Protein AF-A0A5B7I5Y7-F1 (afdb_monomer_lite)

pLDDT: mean 83.56, std 14.52, range [37.06, 94.06]

Radius of gyration: 13.93 Å; chains: 1; bounding box: 31×22×42 Å

Foldseek 3Di:
DDDPPPPPQPDDPDDPDPDPVVVVVVVCLSVQNDCLQCVCVVVVNDFDADPVPRHGDGSCVVPPD

Secondary structure (DSSP, 8-state):
--------PPP----S---HHHHHHHHHHHTT-SHHHHHHHHH-PPPPB-TTT-SB--HHHHHH-

Sequence (65 aa):
MGEITTSTLPLWTYSHVRDRREQTLLARLRIGHTYLTQRYLLT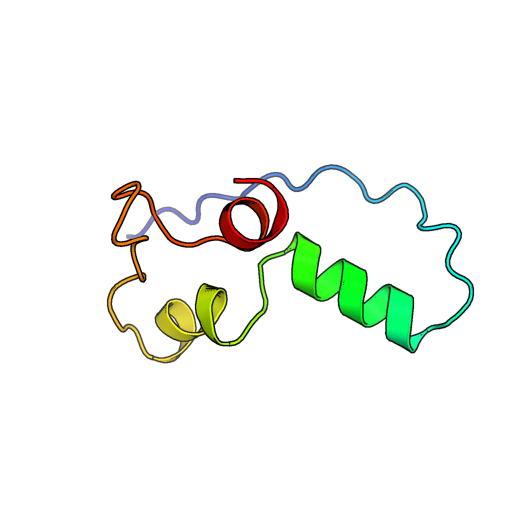RDPQLYCDDCLVPLTVRHLLVE

Organism: Portunus trituberculatus (NCBI:txid210409)

Structure (mmCIF, N/CA/C/O backbone):
data_AF-A0A5B7I5Y7-F1
#
_entry.id   AF-A0A5B7I5Y7-F1
#
loop_
_atom_site.group_PDB
_atom_site.id
_atom_site.type_symbol
_atom_site.label_atom_id
_atom_site.label_alt_id
_atom_site.label_comp_id
_atom_site.label_asym_id
_atom_site.label_entity_id
_atom_site.label_seq_id
_atom_site.pdbx_PDB_ins_code
_atom_site.Cartn_x
_atom_site.Cartn_y
_atom_site.Cartn_z
_atom_site.occupancy
_atom_site.B_iso_or_equiv
_atom_site.auth_seq_id
_atom_site.auth_comp_id
_atom_site.auth_asym_id
_atom_site.auth_atom_id
_atom_site.pdbx_PDB_model_num
ATOM 1 N N . MET A 1 1 ? 7.282 0.740 23.587 1.00 37.06 1 MET A N 1
ATOM 2 C CA . MET A 1 1 ? 8.282 0.490 22.531 1.00 37.06 1 MET A CA 1
ATOM 3 C C . MET A 1 1 ? 7.550 -0.205 21.402 1.00 37.06 1 MET A C 1
ATOM 5 O O . MET A 1 1 ? 7.147 -1.338 21.595 1.00 37.06 1 MET A O 1
ATOM 9 N N . GLY A 1 2 ? 7.231 0.510 20.320 1.00 46.78 2 GLY A N 1
ATOM 10 C CA . GLY A 1 2 ? 6.529 -0.078 19.178 1.00 46.78 2 GLY A CA 1
ATOM 11 C C . GLY A 1 2 ? 7.520 -0.866 18.334 1.00 46.78 2 GLY A C 1
ATOM 12 O O . GLY A 1 2 ? 8.528 -0.307 17.906 1.00 46.78 2 GLY A O 1
ATOM 13 N N . GLU A 1 3 ? 7.267 -2.156 18.160 1.00 45.00 3 GLU A N 1
ATOM 14 C CA . GLU A 1 3 ? 8.072 -3.032 17.318 1.00 45.00 3 GLU A CA 1
ATOM 15 C C . GLU A 1 3 ? 8.022 -2.517 15.877 1.00 45.00 3 GLU A C 1
ATOM 17 O O . GLU A 1 3 ? 6.954 -2.389 15.279 1.00 45.00 3 GLU A O 1
ATOM 22 N N . ILE A 1 4 ? 9.186 -2.176 15.323 1.00 52.03 4 ILE A N 1
ATOM 23 C CA . ILE A 1 4 ? 9.308 -1.821 13.912 1.00 52.03 4 ILE A CA 1
ATOM 24 C C . ILE A 1 4 ? 9.215 -3.144 13.152 1.00 52.03 4 ILE A C 1
ATOM 26 O O . ILE A 1 4 ? 10.216 -3.842 12.979 1.00 52.03 4 ILE A O 1
ATOM 30 N N . THR A 1 5 ? 8.004 -3.536 12.755 1.00 49.62 5 THR A N 1
ATOM 31 C CA . THR A 1 5 ? 7.799 -4.693 11.885 1.00 49.62 5 THR A CA 1
ATOM 32 C C . THR A 1 5 ? 8.504 -4.403 10.564 1.00 49.62 5 THR A C 1
ATOM 34 O O . THR A 1 5 ? 8.049 -3.621 9.732 1.00 49.62 5 THR A O 1
ATOM 37 N N . THR A 1 6 ? 9.693 -4.979 10.398 1.00 49.97 6 THR A N 1
ATOM 38 C CA . THR A 1 6 ? 10.465 -4.863 9.162 1.00 49.97 6 THR A CA 1
ATOM 39 C C . THR A 1 6 ? 9.746 -5.709 8.123 1.00 49.97 6 THR A C 1
ATOM 41 O O . THR A 1 6 ? 9.968 -6.914 8.020 1.00 49.97 6 THR A O 1
ATOM 44 N N . SER A 1 7 ? 8.813 -5.098 7.397 1.00 60.34 7 SER A N 1
ATOM 45 C CA . SER A 1 7 ? 8.131 -5.737 6.282 1.00 60.34 7 SER A CA 1
ATOM 46 C C . SER A 1 7 ? 9.180 -6.085 5.226 1.00 60.34 7 SER A C 1
ATOM 48 O O . SER A 1 7 ? 9.755 -5.220 4.565 1.00 60.34 7 SER A O 1
ATOM 50 N N . THR A 1 8 ? 9.505 -7.374 5.113 1.00 62.28 8 THR A N 1
ATOM 51 C CA . THR A 1 8 ? 10.439 -7.869 4.101 1.00 62.28 8 THR A CA 1
ATOM 52 C C . THR A 1 8 ? 9.790 -7.704 2.733 1.00 62.28 8 THR A C 1
ATOM 54 O O . THR A 1 8 ? 8.995 -8.533 2.296 1.00 62.28 8 THR A O 1
ATOM 57 N N . LEU A 1 9 ? 10.089 -6.594 2.061 1.00 66.62 9 LEU A N 1
ATOM 58 C CA . LEU A 1 9 ? 9.667 -6.390 0.685 1.00 66.62 9 LEU A CA 1
ATOM 59 C C . LEU A 1 9 ? 10.488 -7.313 -0.227 1.00 66.62 9 LEU A C 1
ATOM 61 O O . LEU A 1 9 ? 11.718 -7.324 -0.124 1.00 66.62 9 LEU A O 1
ATOM 65 N N . PRO A 1 10 ? 9.850 -8.075 -1.133 1.00 68.88 10 PRO A N 1
ATOM 66 C CA . PRO A 1 10 ? 10.574 -8.931 -2.062 1.00 68.88 10 PRO A CA 1
ATOM 67 C C . PRO A 1 10 ? 11.495 -8.097 -2.960 1.00 68.88 10 PRO A C 1
ATOM 69 O O . PRO A 1 10 ? 11.114 -7.012 -3.424 1.00 68.88 10 PRO A O 1
ATOM 72 N N . LEU A 1 11 ? 12.697 -8.631 -3.211 1.00 71.25 11 LEU A N 1
ATOM 73 C CA . LEU A 1 11 ? 13.730 -8.010 -4.042 1.00 71.25 11 LEU A CA 1
ATOM 74 C C . LEU A 1 11 ? 13.140 -7.581 -5.395 1.00 71.25 11 LEU A C 1
ATOM 76 O O . LEU A 1 11 ? 12.516 -8.372 -6.101 1.00 71.25 11 LEU A O 1
ATOM 80 N N . TRP A 1 12 ? 13.316 -6.308 -5.752 1.00 73.50 12 TRP A N 1
ATOM 81 C CA . TRP A 1 12 ? 12.823 -5.748 -7.011 1.00 73.50 12 TRP A CA 1
ATOM 82 C C . TRP A 1 12 ? 13.790 -6.082 -8.147 1.00 73.50 12 TRP A C 1
ATOM 84 O O . TRP A 1 12 ? 14.800 -5.409 -8.339 1.00 73.50 12 TRP A O 1
ATOM 94 N N . THR A 1 13 ? 13.480 -7.132 -8.902 1.00 71.25 13 THR A N 1
ATOM 95 C CA . THR A 1 13 ? 14.367 -7.720 -9.917 1.00 71.25 13 THR A CA 1
ATOM 96 C C . THR A 1 13 ? 14.265 -7.082 -11.306 1.00 71.25 13 THR A C 1
ATOM 98 O O . THR A 1 13 ? 14.541 -7.771 -12.275 1.00 71.25 13 THR A O 1
ATOM 101 N N . TYR A 1 14 ? 13.974 -5.773 -11.401 1.00 66.69 14 TYR A N 1
ATOM 102 C CA . TYR A 1 14 ? 13.836 -4.971 -12.639 1.00 66.69 14 TYR A CA 1
ATOM 103 C C . TYR A 1 14 ? 12.406 -4.899 -13.208 1.00 66.69 14 TYR A C 1
ATOM 105 O O . TYR A 1 14 ? 11.839 -5.881 -13.676 1.00 66.69 14 TYR A O 1
ATOM 113 N N . SER A 1 15 ? 11.832 -3.691 -13.240 1.00 68.31 15 SER A N 1
ATOM 114 C CA . SER A 1 15 ? 10.687 -3.384 -14.103 1.00 68.31 15 SER A CA 1
ATOM 115 C C . SER A 1 15 ? 11.213 -3.072 -15.502 1.00 68.31 15 SER A C 1
ATOM 117 O O . SER A 1 15 ? 11.963 -2.112 -15.648 1.00 68.31 15 SER A O 1
ATOM 119 N N . HIS A 1 16 ? 10.791 -3.808 -16.535 1.00 79.69 16 HIS A N 1
ATOM 120 C CA . HIS A 1 16 ? 11.154 -3.558 -17.948 1.00 79.69 16 HIS A CA 1
ATOM 121 C C . HIS A 1 16 ? 10.778 -2.158 -18.484 1.00 79.69 16 HIS A C 1
ATOM 123 O O . HIS A 1 16 ? 11.080 -1.810 -19.625 1.00 79.69 16 HIS A O 1
ATOM 129 N N . VAL A 1 17 ? 10.125 -1.355 -17.651 1.00 82.75 17 VAL A N 1
ATOM 130 C CA . VAL A 1 17 ? 9.816 0.053 -17.843 1.00 82.75 17 VAL A CA 1
ATOM 131 C C . VAL A 1 17 ? 11.100 0.865 -18.001 1.00 82.75 17 VAL A C 1
ATOM 133 O O . VAL A 1 17 ? 11.925 0.916 -17.092 1.00 82.75 17 VAL A O 1
ATOM 136 N N . ARG A 1 18 ? 11.260 1.530 -19.148 1.00 82.44 18 ARG A N 1
ATOM 137 C CA . ARG A 1 18 ? 12.406 2.415 -19.428 1.00 82.44 18 ARG A CA 1
ATOM 138 C C . ARG A 1 18 ? 12.185 3.851 -18.958 1.00 82.44 18 ARG A C 1
ATOM 140 O O . ARG A 1 18 ? 13.154 4.577 -18.755 1.00 82.44 18 ARG A O 1
ATOM 147 N N . ASP A 1 19 ? 10.930 4.255 -18.788 1.00 92.44 19 ASP A N 1
ATOM 148 C CA . ASP A 1 19 ? 10.587 5.596 -18.337 1.00 92.44 19 ASP A CA 1
ATOM 149 C C . ASP A 1 19 ? 10.829 5.757 -16.825 1.00 92.44 19 ASP A C 1
ATOM 151 O O . ASP A 1 19 ? 10.332 4.999 -15.988 1.00 92.44 19 ASP A O 1
ATOM 155 N N . ARG A 1 20 ? 11.606 6.780 -16.454 1.00 89.12 20 ARG A N 1
ATOM 156 C CA . ARG A 1 20 ? 11.987 7.042 -15.057 1.00 89.12 20 ARG A CA 1
ATOM 157 C C . ARG A 1 20 ? 10.785 7.396 -14.178 1.00 89.12 20 ARG A C 1
ATOM 159 O O . ARG A 1 20 ? 10.764 7.068 -12.985 1.00 89.12 20 ARG A O 1
ATOM 166 N N . ARG A 1 21 ? 9.804 8.113 -14.728 1.00 92.75 21 ARG A N 1
ATOM 167 C CA . ARG A 1 21 ? 8.605 8.526 -13.995 1.00 92.75 21 ARG A CA 1
ATOM 168 C C . ARG A 1 21 ? 7.755 7.303 -13.680 1.00 92.75 21 ARG A C 1
ATOM 170 O O . ARG A 1 21 ? 7.343 7.151 -12.533 1.00 92.75 21 ARG A O 1
ATOM 177 N N . GLU A 1 22 ? 7.559 6.411 -14.643 1.00 92.19 22 GLU A N 1
ATOM 178 C CA . GLU A 1 22 ? 6.825 5.160 -14.439 1.00 92.19 22 GLU A CA 1
ATOM 179 C C . GLU A 1 22 ? 7.512 4.242 -13.417 1.00 92.19 22 GLU A C 1
ATOM 181 O O . GLU A 1 22 ? 6.852 3.747 -12.503 1.00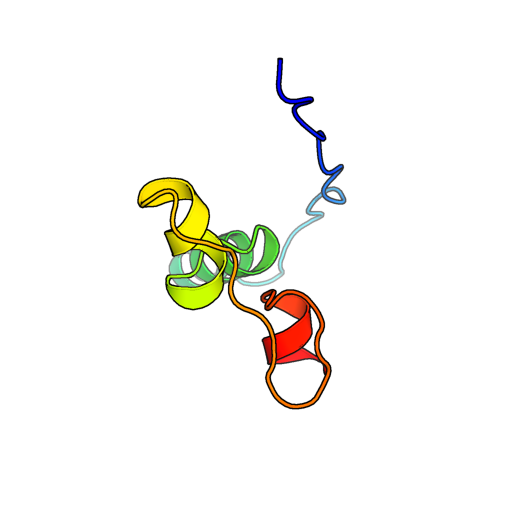 92.19 22 GLU A O 1
ATOM 186 N N . GLN A 1 23 ? 8.841 4.093 -13.473 1.00 90.06 23 GLN A N 1
ATOM 187 C CA . GLN A 1 23 ? 9.592 3.350 -12.448 1.00 90.06 23 GLN A CA 1
ATOM 188 C C . GLN A 1 23 ? 9.366 3.922 -11.039 1.00 90.06 23 GLN A C 1
ATOM 190 O O . GLN A 1 23 ? 9.142 3.179 -10.082 1.00 90.06 23 GLN A O 1
ATOM 195 N N . THR A 1 24 ? 9.392 5.252 -10.911 1.00 90.44 24 THR A N 1
ATOM 196 C CA . THR A 1 24 ? 9.166 5.940 -9.630 1.00 90.44 24 THR A CA 1
ATOM 197 C C . THR A 1 24 ? 7.747 5.706 -9.114 1.00 90.44 24 THR A C 1
ATOM 199 O O . THR A 1 24 ? 7.551 5.483 -7.918 1.00 90.44 24 THR A O 1
ATOM 202 N N . LEU A 1 25 ? 6.751 5.743 -10.004 1.00 91.69 25 LEU A N 1
ATOM 203 C CA . LEU A 1 25 ? 5.361 5.456 -9.656 1.00 91.69 25 LEU A CA 1
ATOM 204 C C . LEU A 1 25 ? 5.199 4.011 -9.177 1.00 91.69 25 LEU A C 1
ATOM 206 O O . LEU A 1 25 ? 4.631 3.794 -8.109 1.00 91.69 25 LEU A O 1
ATOM 210 N N . LEU A 1 26 ? 5.767 3.039 -9.895 1.00 91.19 26 LEU A N 1
ATOM 211 C CA . LEU A 1 26 ? 5.723 1.627 -9.507 1.00 91.19 26 LEU A CA 1
ATOM 212 C C . LEU A 1 26 ? 6.385 1.375 -8.149 1.00 91.19 26 LEU A C 1
ATOM 214 O O . LEU A 1 26 ? 5.826 0.664 -7.315 1.00 91.19 26 LEU A O 1
ATOM 218 N N . ALA A 1 27 ? 7.544 1.987 -7.897 1.00 89.50 27 ALA A N 1
ATOM 219 C CA . ALA A 1 27 ? 8.224 1.872 -6.612 1.00 89.50 27 ALA A CA 1
ATOM 220 C C . ALA A 1 27 ? 7.354 2.408 -5.463 1.00 89.50 27 ALA A C 1
ATOM 222 O O . ALA A 1 27 ? 7.201 1.727 -4.451 1.00 89.50 27 ALA A O 1
ATOM 223 N N . ARG A 1 28 ? 6.729 3.584 -5.635 1.00 92.06 28 ARG A N 1
ATOM 224 C CA . ARG A 1 28 ? 5.822 4.173 -4.633 1.00 92.06 28 ARG A CA 1
ATOM 225 C C . ARG A 1 28 ? 4.599 3.302 -4.374 1.00 92.06 28 ARG A C 1
ATOM 227 O O . ARG A 1 28 ? 4.256 3.089 -3.215 1.00 92.06 28 ARG A O 1
ATOM 234 N N . LEU A 1 29 ? 3.969 2.781 -5.428 1.00 91.44 29 LEU A N 1
ATOM 235 C CA . LEU A 1 29 ? 2.818 1.886 -5.301 1.00 91.44 29 LEU A CA 1
ATOM 236 C C . LEU A 1 29 ? 3.185 0.611 -4.532 1.00 91.44 29 LEU A C 1
ATOM 238 O O . LEU A 1 29 ? 2.453 0.214 -3.630 1.00 91.44 29 LEU A O 1
ATOM 242 N N . ARG A 1 30 ? 4.351 0.015 -4.811 1.00 88.50 30 ARG A N 1
ATOM 243 C CA . ARG A 1 30 ? 4.811 -1.208 -4.131 1.00 88.50 30 ARG A CA 1
ATOM 244 C C . ARG A 1 30 ? 4.985 -1.060 -2.634 1.00 88.50 30 ARG A C 1
ATOM 246 O O . ARG A 1 30 ? 4.636 -1.975 -1.898 1.00 88.50 30 ARG A O 1
ATOM 253 N N . ILE A 1 31 ? 5.543 0.061 -2.192 1.00 90.25 31 ILE A N 1
ATOM 254 C CA . ILE A 1 31 ? 5.748 0.313 -0.762 1.00 90.25 31 ILE A CA 1
ATOM 255 C C . ILE A 1 31 ? 4.497 0.885 -0.082 1.00 90.25 31 ILE A C 1
ATOM 257 O O . ILE A 1 31 ? 4.547 1.202 1.099 1.00 90.25 31 ILE A O 1
ATOM 261 N N . GLY A 1 32 ? 3.388 1.053 -0.812 1.00 90.81 32 GLY A N 1
ATOM 262 C CA . GLY A 1 32 ? 2.165 1.625 -0.260 1.00 90.81 32 GLY A CA 1
ATOM 263 C C . GLY A 1 32 ? 2.217 3.141 -0.055 1.00 90.81 32 GLY A C 1
ATOM 264 O O . GLY A 1 32 ? 1.386 3.683 0.667 1.00 90.81 32 GLY A O 1
ATOM 265 N N . HIS A 1 33 ? 3.150 3.850 -0.694 1.00 92.69 33 HIS A N 1
ATOM 266 C CA . HIS A 1 33 ? 3.396 5.273 -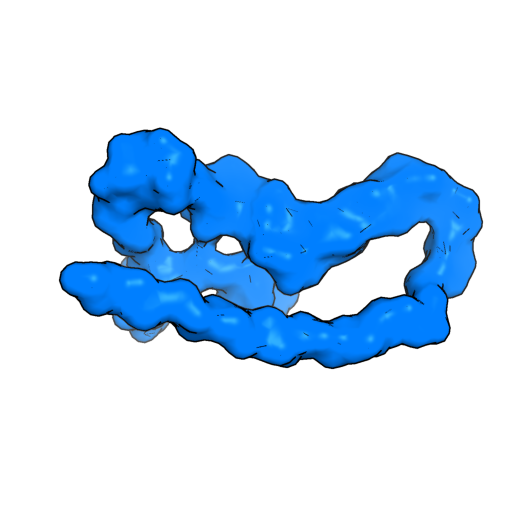0.458 1.00 92.69 33 HIS A CA 1
ATOM 267 C C . HIS A 1 33 ? 2.489 6.174 -1.311 1.00 92.69 33 HIS A C 1
ATOM 269 O O . HIS A 1 33 ? 2.944 6.952 -2.159 1.00 92.69 33 HIS A O 1
ATOM 275 N N . THR A 1 34 ? 1.183 6.064 -1.075 1.00 92.56 34 THR A N 1
ATOM 276 C CA . THR A 1 34 ? 0.147 6.937 -1.645 1.00 92.56 34 THR A CA 1
ATOM 277 C C . THR A 1 34 ? -0.488 7.797 -0.558 1.00 92.56 34 THR A C 1
ATOM 279 O O . THR A 1 34 ? -0.328 7.523 0.630 1.00 92.56 34 THR A O 1
ATOM 282 N N . TYR A 1 35 ? -1.228 8.839 -0.947 1.00 91.31 35 TYR A N 1
ATOM 283 C CA . TYR A 1 35 ? -1.923 9.687 0.021 1.00 91.31 35 TYR A CA 1
ATOM 284 C C . TYR A 1 35 ? -2.884 8.876 0.902 1.00 91.31 35 TYR A C 1
ATOM 286 O O . TYR A 1 35 ? -2.824 8.983 2.120 1.00 91.31 35 TYR A O 1
ATOM 294 N N . LEU A 1 36 ? -3.713 8.018 0.306 1.00 90.19 36 LEU A N 1
ATOM 295 C CA . LEU A 1 36 ? -4.723 7.258 1.045 1.00 90.19 36 LEU A CA 1
ATOM 296 C C . LEU A 1 36 ? -4.097 6.237 1.999 1.00 90.19 36 LEU A C 1
ATOM 298 O O . LEU A 1 36 ? -4.530 6.103 3.136 1.00 90.19 36 LEU A O 1
ATOM 302 N N . THR A 1 37 ? -3.050 5.545 1.559 1.00 91.62 37 THR A N 1
ATOM 303 C CA . THR A 1 37 ? -2.493 4.412 2.307 1.00 91.62 37 THR A CA 1
ATOM 304 C C . THR A 1 37 ? -1.339 4.790 3.231 1.00 91.62 37 THR A C 1
ATOM 306 O O . THR A 1 37 ? -1.061 4.032 4.144 1.00 91.62 37 THR A O 1
ATOM 309 N N . GLN A 1 38 ? -0.671 5.938 3.042 1.00 91.31 38 GLN A N 1
ATOM 310 C CA . GLN A 1 38 ? 0.490 6.355 3.852 1.00 91.31 38 GLN A CA 1
ATOM 311 C C . GLN A 1 38 ? 0.187 7.534 4.789 1.00 91.31 38 GLN A C 1
ATOM 313 O O . GLN A 1 38 ? 0.899 7.721 5.775 1.00 91.31 38 GLN A O 1
ATOM 318 N N . ARG A 1 39 ? -0.842 8.353 4.508 1.00 92.62 39 ARG A N 1
ATOM 319 C CA . ARG A 1 39 ? -1.122 9.583 5.277 1.00 92.62 39 ARG A CA 1
ATOM 320 C C . ARG A 1 39 ? -1.220 9.324 6.777 1.00 92.62 39 ARG A C 1
ATOM 322 O O . ARG A 1 39 ? -0.674 10.111 7.543 1.00 92.62 39 ARG A O 1
ATOM 329 N N . TYR A 1 40 ? -1.873 8.235 7.173 1.00 91.81 40 TYR A N 1
ATOM 330 C CA . TYR A 1 40 ? -2.107 7.900 8.578 1.00 91.81 40 TYR A CA 1
ATOM 331 C C . TYR A 1 40 ? -0.799 7.805 9.390 1.00 91.81 40 TYR A C 1
ATOM 333 O O . TYR A 1 40 ? -0.763 8.184 10.556 1.00 91.81 40 TYR A O 1
ATOM 341 N N . LEU A 1 41 ? 0.315 7.412 8.758 1.00 89.94 41 LEU A N 1
ATOM 342 C CA . LEU A 1 41 ? 1.638 7.382 9.393 1.00 89.94 41 LEU A CA 1
ATOM 343 C C . LEU A 1 41 ? 2.212 8.786 9.633 1.00 89.94 41 LEU A C 1
ATOM 345 O O . LEU A 1 41 ? 2.907 9.006 10.622 1.00 89.94 41 LEU A O 1
ATOM 349 N N . LEU A 1 42 ? 1.932 9.732 8.733 1.00 90.06 42 LEU A N 1
ATOM 350 C CA . LEU A 1 42 ? 2.427 11.109 8.810 1.00 90.06 42 LEU A CA 1
ATOM 351 C C . LEU A 1 42 ? 1.613 11.949 9.794 1.00 90.06 42 LEU A C 1
ATOM 353 O O . LEU A 1 42 ? 2.181 12.728 10.555 1.00 90.06 42 LEU A O 1
ATOM 357 N N . THR A 1 43 ? 0.290 11.795 9.778 1.00 93.19 43 THR A N 1
ATOM 358 C CA . THR A 1 43 ? -0.625 12.566 10.632 1.00 93.19 43 THR A CA 1
ATOM 359 C C . THR A 1 43 ? -0.891 11.902 11.979 1.00 93.19 43 THR A C 1
ATOM 361 O O . THR A 1 43 ? -1.443 12.546 12.865 1.00 93.19 43 THR A O 1
ATOM 364 N N . ARG A 1 44 ? -0.464 10.642 12.157 1.00 90.44 44 ARG A N 1
ATOM 365 C CA . ARG A 1 44 ? -0.843 9.774 13.288 1.00 90.44 44 ARG A CA 1
ATOM 366 C C . ARG A 1 44 ? -2.358 9.578 13.410 1.00 90.44 44 ARG A C 1
ATOM 368 O O . ARG A 1 44 ? -2.851 9.255 14.489 1.00 90.44 44 ARG A O 1
ATOM 375 N N . ASP A 1 45 ? -3.075 9.765 12.304 1.00 90.94 45 ASP A N 1
ATOM 376 C CA . ASP A 1 45 ? -4.485 9.409 12.191 1.00 90.94 45 ASP A CA 1
ATOM 377 C C . ASP A 1 45 ? -4.638 7.875 12.244 1.00 90.94 45 ASP A C 1
ATOM 379 O O . ASP A 1 45 ? -3.682 7.141 11.957 1.00 90.94 45 ASP A O 1
ATOM 383 N N . PRO A 1 46 ? -5.829 7.355 12.585 1.00 89.69 46 PRO A N 1
ATOM 384 C CA . PRO A 1 46 ? -6.105 5.931 12.451 1.00 89.69 46 PRO A CA 1
ATOM 385 C C . PRO A 1 46 ? -5.951 5.475 10.994 1.00 89.69 46 PRO A C 1
ATOM 387 O O . PRO A 1 46 ? -6.267 6.205 10.051 1.00 89.69 46 PRO A O 1
ATOM 390 N N . GLN A 1 47 ? -5.466 4.245 10.815 1.00 89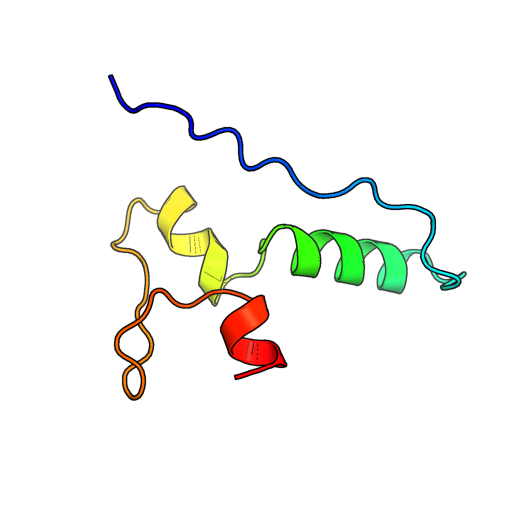.69 47 GLN A N 1
ATOM 391 C CA . GLN A 1 47 ? -5.398 3.621 9.497 1.00 89.69 47 GLN A CA 1
ATOM 392 C C . GLN A 1 47 ? -6.807 3.488 8.910 1.00 89.69 47 GLN A C 1
ATOM 394 O O . GLN A 1 47 ? -7.745 3.117 9.615 1.00 89.69 47 GLN A O 1
ATOM 399 N N . LEU A 1 48 ? -6.943 3.788 7.618 1.00 92.06 48 LEU A N 1
ATOM 400 C CA . LEU A 1 48 ? -8.202 3.62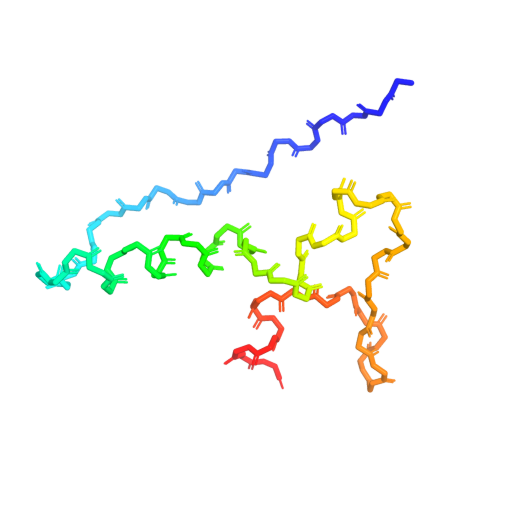4 6.898 1.00 92.06 48 LEU A CA 1
ATOM 401 C C . LEU A 1 48 ? -8.524 2.139 6.719 1.00 92.06 48 LEU A C 1
ATOM 403 O O . LEU A 1 48 ? -7.630 1.332 6.463 1.00 92.06 48 LEU A O 1
ATOM 407 N N . TYR A 1 49 ? -9.807 1.810 6.812 1.00 94.06 49 TYR A N 1
ATOM 408 C CA . TYR A 1 49 ? -10.350 0.487 6.522 1.00 94.06 49 TYR A CA 1
ATOM 409 C C . TYR A 1 49 ? -11.226 0.572 5.276 1.00 94.06 49 TYR A C 1
ATOM 411 O O . TYR A 1 49 ? -11.782 1.628 4.979 1.00 94.06 49 TYR A O 1
ATOM 419 N N . CYS A 1 50 ? -11.307 -0.525 4.533 1.00 92.38 50 CYS A N 1
ATOM 420 C CA . CYS A 1 50 ? -12.304 -0.668 3.481 1.00 92.38 50 CYS A CA 1
ATOM 421 C C . CYS A 1 50 ? -13.687 -0.871 4.111 1.00 92.38 50 CYS A C 1
ATOM 423 O O . CYS A 1 50 ? -13.825 -1.711 5.001 1.00 92.38 50 CYS A O 1
ATOM 425 N N . ASP A 1 51 ? -14.692 -0.136 3.636 1.00 91.06 51 ASP A N 1
ATOM 426 C CA . ASP A 1 51 ? -16.060 -0.210 4.164 1.00 91.06 51 ASP A CA 1
ATOM 427 C C . ASP A 1 51 ? -16.734 -1.556 3.846 1.00 91.06 51 ASP A C 1
ATOM 429 O O . ASP A 1 51 ? -17.499 -2.068 4.661 1.00 91.06 51 ASP A O 1
ATOM 433 N N . ASP A 1 52 ? -16.396 -2.169 2.706 1.00 92.81 52 ASP A N 1
ATOM 434 C CA . ASP A 1 52 ? -16.987 -3.438 2.266 1.00 92.81 52 ASP A CA 1
ATOM 435 C C . ASP A 1 52 ? -16.283 -4.657 2.881 1.00 92.81 52 ASP A C 1
ATOM 437 O O . ASP A 1 52 ? -16.922 -5.615 3.315 1.00 92.81 52 ASP A O 1
ATOM 441 N N . CYS A 1 53 ? -14.947 -4.637 2.924 1.00 92.75 53 CYS A N 1
ATOM 442 C CA . CYS A 1 53 ? -14.148 -5.789 3.354 1.00 92.75 53 CYS A CA 1
ATOM 443 C C . CYS A 1 53 ? -13.724 -5.733 4.827 1.00 92.75 53 CYS A C 1
ATOM 445 O O . CYS A 1 53 ? -13.257 -6.740 5.356 1.00 92.75 53 CYS A O 1
ATOM 447 N N . LEU A 1 54 ? -13.838 -4.570 5.480 1.00 92.12 54 LEU A N 1
ATOM 448 C CA . LEU A 1 54 ? -13.405 -4.325 6.864 1.00 92.12 54 LEU A CA 1
ATOM 449 C C . LEU A 1 54 ? -11.934 -4.693 7.139 1.00 92.12 54 LEU A C 1
ATOM 451 O O . LEU A 1 54 ? -11.544 -4.965 8.275 1.00 92.12 54 LEU A O 1
ATOM 455 N N . VAL A 1 55 ? -11.093 -4.670 6.103 1.00 92.81 55 VAL A N 1
ATOM 456 C CA . VAL A 1 55 ? -9.639 -4.868 6.195 1.00 92.81 55 VAL A CA 1
ATOM 457 C C . VAL A 1 55 ? -8.905 -3.533 6.049 1.00 92.81 55 VAL A C 1
ATOM 459 O O . VAL A 1 55 ? -9.454 -2.598 5.455 1.00 92.81 55 VAL A O 1
ATOM 462 N N . PRO A 1 56 ? -7.661 -3.413 6.553 1.00 91.94 56 PRO A N 1
ATOM 463 C CA . PRO A 1 56 ? -6.869 -2.206 6.364 1.00 91.94 56 PRO A CA 1
ATOM 464 C C . PRO A 1 56 ? -6.696 -1.866 4.882 1.00 91.94 56 PRO A C 1
ATOM 466 O O . PRO A 1 56 ? -6.303 -2.710 4.072 1.00 91.94 56 PRO A O 1
ATOM 469 N N . LEU A 1 57 ? -6.944 -0.607 4.532 1.00 93.00 57 LEU A N 1
ATOM 470 C CA . LEU A 1 57 ? -6.821 -0.127 3.166 1.00 93.00 57 LEU A CA 1
ATOM 471 C C . LEU A 1 57 ? -5.340 -0.099 2.760 1.00 93.00 57 LEU A C 1
ATOM 473 O O . LEU A 1 57 ? -4.527 0.633 3.331 1.00 93.00 57 LEU A O 1
ATOM 477 N N . THR A 1 58 ? -4.981 -0.894 1.753 1.00 93.12 58 THR A N 1
ATOM 478 C CA . THR A 1 58 ? -3.621 -0.967 1.196 1.00 93.12 58 THR A CA 1
ATOM 479 C C . THR A 1 58 ? -3.641 -0.771 -0.317 1.00 93.12 58 THR A C 1
ATOM 481 O O . THR A 1 58 ? -4.676 -0.920 -0.959 1.00 93.12 58 THR A O 1
ATOM 484 N N . VAL A 1 59 ? -2.486 -0.470 -0.923 1.00 93.44 59 VAL A N 1
ATOM 485 C CA . VAL A 1 59 ? -2.398 -0.357 -2.392 1.00 93.44 59 VAL A CA 1
ATOM 486 C C . VAL A 1 59 ? -2.717 -1.692 -3.068 1.00 93.44 59 VAL A C 1
ATOM 488 O O . VAL A 1 59 ? -3.332 -1.700 -4.126 1.00 93.44 59 VAL A O 1
ATOM 491 N N . ARG A 1 60 ? -2.346 -2.824 -2.454 1.00 91.44 60 ARG A N 1
ATOM 492 C CA . ARG A 1 60 ? -2.701 -4.155 -2.964 1.00 91.44 60 ARG A CA 1
ATOM 493 C C . ARG A 1 60 ? -4.216 -4.358 -2.974 1.00 91.44 60 ARG A C 1
ATOM 495 O O . ARG A 1 60 ? -4.723 -4.821 -3.984 1.00 91.44 60 ARG A O 1
ATOM 502 N N . HIS A 1 61 ? -4.895 -3.974 -1.892 1.00 91.94 61 HIS A N 1
ATOM 503 C CA . HIS A 1 61 ? -6.354 -4.021 -1.806 1.00 91.94 61 HIS A CA 1
ATOM 504 C C . HIS A 1 61 ? -6.984 -3.188 -2.932 1.00 91.94 61 HIS A C 1
ATOM 506 O O . HIS A 1 61 ? -7.679 -3.733 -3.768 1.00 91.94 61 HIS A O 1
ATOM 512 N N . LEU A 1 62 ? -6.596 -1.915 -3.073 1.00 91.06 62 LEU A N 1
ATOM 513 C CA . LEU A 1 62 ? -7.130 -1.017 -4.111 1.00 91.06 62 LEU A CA 1
ATOM 514 C C . LEU A 1 62 ? -6.915 -1.477 -5.566 1.00 91.06 62 LEU A C 1
ATOM 516 O O . LEU A 1 62 ? -7.611 -0.998 -6.457 1.00 91.06 62 LEU A O 1
ATOM 520 N N . LEU A 1 63 ? -5.896 -2.298 -5.838 1.00 91.31 63 LEU A N 1
ATOM 521 C CA . LEU A 1 63 ? -5.530 -2.699 -7.202 1.00 91.31 63 LEU A CA 1
ATOM 522 C C . LEU A 1 63 ? -6.000 -4.106 -7.588 1.00 91.31 63 LEU A C 1
ATOM 524 O O . LEU A 1 63 ? -6.019 -4.406 -8.780 1.00 91.31 63 LEU A O 1
ATOM 528 N N . VAL A 1 64 ? -6.272 -4.983 -6.619 1.00 91.12 64 VAL A N 1
ATOM 529 C CA . VAL A 1 64 ? -6.450 -6.428 -6.864 1.00 91.12 64 VAL A CA 1
ATOM 530 C C . VAL A 1 64 ? -7.734 -6.983 -6.253 1.00 91.12 64 VAL A C 1
ATOM 532 O O . VAL A 1 64 ? -8.207 -8.016 -6.723 1.00 91.12 64 VAL A O 1
ATOM 535 N N . GLU A 1 65 ? -8.261 -6.347 -5.211 1.00 87.75 65 GLU A N 1
ATOM 536 C CA . 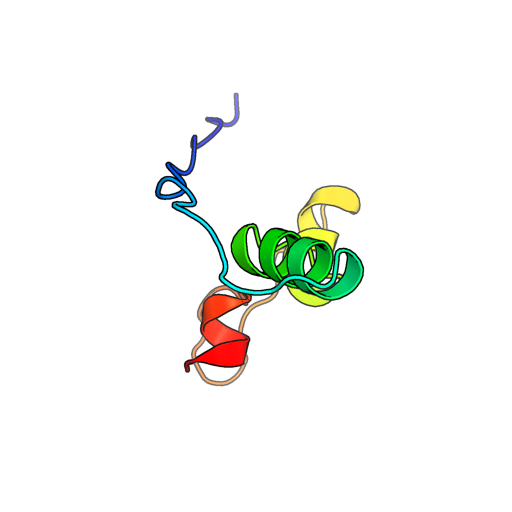GLU A 1 65 ? -9.442 -6.798 -4.467 1.00 87.75 65 GLU A CA 1
ATOM 537 C C . GLU A 1 65 ? -10.647 -5.929 -4.839 1.00 87.75 65 GLU A C 1
ATOM 539 O O . GLU A 1 65 ? -11.713 -6.527 -5.102 1.00 87.75 65 GLU A O 1
#